Protein AF-A0A2N9HSP1-F1 (afdb_monomer)

Solvent-accessible surface area (backbone atoms only — not comparable to full-atom values): 8082 Å² total; per-residue (Å²): 111,67,68,61,52,50,49,51,50,37,50,52,51,33,53,50,49,39,53,52,43,38,52,52,34,45,50,52,27,52,51,50,32,54,47,54,62,70,58,70,60,95,54,94,78,48,61,67,56,54,50,52,50,49,52,51,51,49,52,51,50,53,54,52,52,50,51,52,51,49,54,53,50,52,52,53,52,50,56,52,50,55,54,50,49,67,56,56,74,66,68,75,71,71,97,75,66,48,71,68,49,51,51,53,45,48,52,50,47,51,51,49,60,68,46,40,63,59,53,50,49,50,50,51,50,29,52,51,48,38,55,50,42,47,53,48,32,47,52,53,22,52,50,51,33,72,78,66,102

Nearest PDB structures (foldseek):
  4tx5-assembly1_B  TM=3.230E-01  e=1.040E+00  Homo sapiens
  5msj-assembly1_E  TM=3.669E-01  e=4.120E+00  Mus musculus
  5lm1-assembly1_A  TM=3.329E-01  e=7.144E+00  Homo sapiens
  6dfk-assembly2_J  TM=2.379E-01  e=5.134E+00  Plasmodium falciparum 3D7
  6dfk-assembly1_G  TM=2.520E-01  e=6.056E+00  Plasmodium falciparum 3D7

Radius of gyration: 24.08 Å; Cα contacts (8 Å, |Δi|>4): 53; chains: 1; bounding box: 59×32×66 Å

pLDDT: mean 78.95, std 14.35, range [45.59, 97.5]

Mean predicted aligned error: 10.04 Å

Foldseek 3Di:
DVLVVLLVVLVVLLVVLLVVLLVLLLVLLVVLLVLCVVPPDDDPPCPVVVVVSVVVNVVSVVVVVVVVVVVLVVVVVVVVCVVVCLLVVQVPDDDDVCPVSVVVSVVVNVVCVVCVVVSVVSSVVSVVSSVVSSVVSNVVSVVSSVVRD

Sequence (149 aa):
MAVFLLKIIFLAISTLSNFITRLFFSTIANLLIVLIHAFKVPGESMQGVLEQVGEAIKGCLEYFLELLIEVIKTIISSVFDALINGVTGSAAVTGSAIGGLVEKTRTSFEGLLNDFPEIMEGFSEMISTVVTDLWNNYKDALGYVTENA

Secondary structure (DSSP, 8-state):
-HHHHHHHHHHHHHHHHHHHHHHHHHHHHHHHHHHHHHT-S--TTSHHHHHHHHHHHHHHHHHHHHHHHHHHHHHHHHHHHHHHHHHHTTTT--TTSHHHHHHHHHHHHHHHHHHHHHHHHHHHHHHHHHHHHHHHHHHHHHHHHHHH-

Structure (mmCIF, N/CA/C/O backbone):
data_AF-A0A2N9HSP1-F1
#
_entry.id   AF-A0A2N9HSP1-F1
#
loop_
_atom_site.group_PDB
_atom_site.id
_atom_site.type_symbol
_atom_site.label_atom_id
_atom_site.label_alt_id
_atom_site.label_comp_id
_atom_site.label_asym_id
_atom_site.label_entity_id
_atom_site.label_seq_id
_atom_site.pdbx_PDB_ins_code
_atom_site.Cartn_x
_atom_site.Cartn_y
_atom_site.Cartn_z
_atom_site.occupancy
_atom_site.B_iso_or_equiv
_atom_site.auth_seq_id
_atom_site.auth_comp_id
_atom_site.auth_asym_id
_atom_site.auth_atom_id
_atom_site.pdbx_PDB_model_num
ATOM 1 N N . MET A 1 1 ? -24.240 -2.934 14.335 1.00 65.12 1 MET A N 1
ATOM 2 C CA . MET A 1 1 ? -24.456 -2.330 12.992 1.00 65.12 1 MET A CA 1
ATOM 3 C C . MET A 1 1 ? -23.302 -1.412 12.596 1.00 65.12 1 MET A C 1
ATOM 5 O O . MET A 1 1 ? -22.808 -1.552 11.488 1.00 65.12 1 MET A O 1
ATOM 9 N N . ALA A 1 2 ? -22.826 -0.537 13.493 1.00 68.75 2 ALA A N 1
ATOM 10 C CA . ALA A 1 2 ? -21.677 0.340 13.235 1.00 68.75 2 ALA A CA 1
ATOM 11 C C . ALA A 1 2 ? -20.372 -0.424 12.925 1.00 68.75 2 ALA A C 1
ATOM 13 O O . ALA A 1 2 ? -19.732 -0.134 11.922 1.00 68.75 2 ALA A O 1
ATOM 14 N N . VAL A 1 3 ? -20.036 -1.461 13.704 1.00 73.75 3 VAL A N 1
ATOM 15 C CA . VAL A 1 3 ? -18.844 -2.306 13.465 1.00 73.75 3 VAL A CA 1
ATOM 16 C C . VAL A 1 3 ? -18.874 -2.976 12.087 1.00 73.75 3 VAL A C 1
ATOM 18 O O . VAL A 1 3 ? -17.877 -3.000 11.373 1.00 73.75 3 VAL A O 1
ATOM 21 N N . PHE A 1 4 ? -20.044 -3.456 11.661 1.00 78.88 4 PHE A N 1
ATOM 22 C CA . PHE A 1 4 ? -20.224 -4.043 10.331 1.00 78.88 4 PHE A CA 1
ATOM 23 C C . PHE A 1 4 ? -19.983 -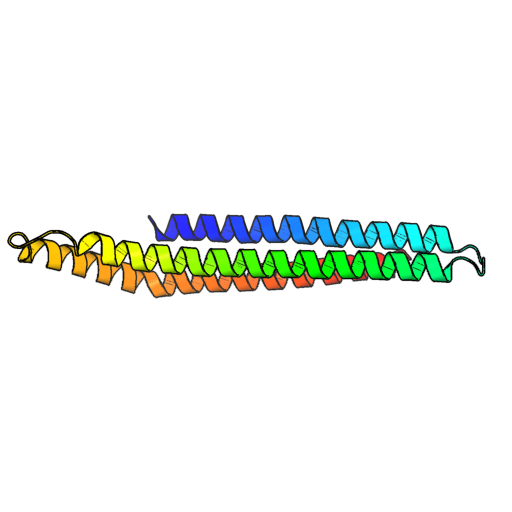3.024 9.205 1.00 78.88 4 PHE A C 1
ATOM 25 O O . PHE A 1 4 ? -19.318 -3.341 8.222 1.00 78.88 4 PHE A O 1
ATOM 32 N N . LEU A 1 5 ? -20.466 -1.786 9.360 1.00 79.81 5 LEU A N 1
ATOM 33 C CA . LEU A 1 5 ? -20.201 -0.707 8.402 1.00 79.81 5 LEU A CA 1
ATOM 34 C C . LEU A 1 5 ? -18.711 -0.340 8.359 1.00 79.81 5 LEU A C 1
ATOM 36 O O . LEU A 1 5 ? -18.168 -0.167 7.272 1.00 79.81 5 LEU A O 1
ATOM 40 N N . LEU A 1 6 ? -18.039 -0.284 9.513 1.00 79.38 6 LEU A N 1
ATOM 41 C CA . LEU A 1 6 ? -16.593 -0.050 9.592 1.00 79.38 6 LEU A CA 1
ATOM 42 C C . LEU A 1 6 ? -15.799 -1.136 8.860 1.00 79.38 6 LEU A C 1
ATOM 44 O O . LEU A 1 6 ? -14.907 -0.812 8.085 1.00 79.38 6 LEU A O 1
ATOM 48 N N . LYS A 1 7 ? -16.177 -2.410 9.012 1.00 84.31 7 LYS A N 1
ATOM 49 C CA . LYS A 1 7 ? -15.561 -3.522 8.270 1.00 84.31 7 LYS A CA 1
ATOM 50 C C . LYS A 1 7 ? -15.714 -3.374 6.753 1.00 84.31 7 LYS A C 1
ATOM 52 O O . LYS A 1 7 ? -14.758 -3.615 6.022 1.00 84.31 7 LYS A O 1
ATOM 57 N N . ILE A 1 8 ? -16.879 -2.932 6.271 1.00 86.69 8 ILE A N 1
ATOM 58 C CA . ILE A 1 8 ? -17.085 -2.645 4.839 1.00 86.69 8 ILE A CA 1
ATOM 59 C C . ILE A 1 8 ? -16.182 -1.498 4.376 1.00 86.69 8 ILE A C 1
ATOM 61 O O . ILE A 1 8 ? -15.593 -1.582 3.300 1.00 86.69 8 ILE A O 1
ATOM 65 N N . ILE A 1 9 ? -16.054 -0.441 5.182 1.00 85.00 9 ILE A N 1
ATOM 66 C CA . ILE A 1 9 ? -15.180 0.698 4.877 1.00 85.00 9 ILE A CA 1
ATOM 67 C C . ILE A 1 9 ? -13.719 0.239 4.796 1.00 85.00 9 ILE A C 1
ATOM 69 O O . ILE A 1 9 ? -13.045 0.545 3.816 1.00 85.00 9 ILE A O 1
ATOM 73 N N . PHE A 1 10 ? -13.250 -0.542 5.770 1.00 87.81 10 PHE A N 1
ATOM 74 C CA . PHE A 1 10 ? -11.900 -1.106 5.779 1.00 87.81 10 PHE A CA 1
ATOM 75 C C . PHE A 1 10 ? -11.635 -1.967 4.542 1.00 87.81 10 PHE A C 1
ATOM 77 O O . PHE A 1 10 ? -10.643 -1.756 3.847 1.00 87.81 10 PHE A O 1
ATOM 84 N N . LEU A 1 11 ? -12.565 -2.857 4.190 1.00 90.25 11 LEU A N 1
ATOM 85 C CA . LEU A 1 11 ? -12.460 -3.676 2.984 1.00 90.25 11 LEU A CA 1
ATOM 86 C C . LEU A 1 11 ? -12.386 -2.824 1.707 1.00 90.25 11 LEU A C 1
ATOM 88 O O . LEU A 1 11 ? -11.571 -3.098 0.822 1.00 90.25 11 LEU A O 1
ATOM 92 N N . ALA A 1 12 ? -13.227 -1.792 1.601 1.00 88.69 12 ALA A N 1
ATOM 93 C CA . ALA A 1 12 ? -13.239 -0.891 0.455 1.00 88.69 12 ALA A CA 1
ATOM 94 C C . ALA A 1 12 ? -11.909 -0.136 0.319 1.00 88.69 12 ALA A C 1
ATOM 96 O O . ALA A 1 12 ? -11.370 -0.045 -0.784 1.00 88.69 12 ALA A O 1
ATOM 97 N N . ILE A 1 13 ? -11.354 0.344 1.436 1.00 86.75 13 ILE A N 1
ATOM 98 C CA . ILE A 1 13 ? -10.050 1.015 1.481 1.00 86.75 13 ILE A CA 1
ATOM 99 C C . ILE A 1 13 ? -8.942 0.067 1.023 1.00 86.75 13 ILE A C 1
ATOM 101 O O . ILE A 1 13 ? -8.185 0.423 0.121 1.00 86.75 13 ILE A O 1
ATOM 105 N N . SER A 1 14 ? -8.854 -1.137 1.598 1.00 90.56 14 SER A N 1
ATOM 106 C CA . SER A 1 14 ? -7.825 -2.116 1.225 1.00 90.56 14 SER A CA 1
ATOM 107 C C . SER A 1 14 ? -7.916 -2.484 -0.256 1.00 90.56 14 SER A C 1
ATOM 109 O O . SER A 1 14 ? -6.911 -2.459 -0.963 1.00 90.56 14 SER A O 1
ATOM 111 N N . THR A 1 15 ? -9.128 -2.729 -0.760 1.00 91.38 15 THR A N 1
ATOM 112 C CA . THR A 1 15 ? -9.358 -3.077 -2.171 1.00 91.38 15 THR A CA 1
ATOM 113 C C . THR A 1 15 ? -8.949 -1.942 -3.109 1.00 91.38 15 THR A C 1
ATOM 115 O O . THR A 1 15 ? -8.268 -2.172 -4.109 1.00 91.38 15 THR A O 1
ATOM 118 N N . LEU A 1 16 ? -9.343 -0.707 -2.790 1.00 89.31 16 LEU A N 1
ATOM 119 C CA . LEU A 1 16 ? -9.008 0.460 -3.598 1.00 89.31 16 LEU A CA 1
ATOM 120 C C . LEU A 1 16 ? -7.501 0.737 -3.576 1.00 89.31 16 LEU A C 1
ATOM 122 O O . LEU A 1 16 ? -6.913 1.006 -4.621 1.00 89.31 16 LEU A O 1
ATOM 126 N N . SER A 1 17 ? -6.866 0.622 -2.408 1.00 89.88 17 SER A N 1
ATOM 127 C CA . SER A 1 17 ? -5.418 0.772 -2.260 1.00 89.88 17 SER A CA 1
ATOM 128 C C . SER A 1 17 ? -4.661 -0.263 -3.095 1.00 89.88 17 SER A C 1
ATOM 130 O O . SER A 1 17 ? -3.759 0.098 -3.854 1.00 89.88 17 SER A O 1
ATOM 132 N N . ASN A 1 18 ? -5.074 -1.531 -3.050 1.00 93.81 18 ASN A N 1
ATOM 133 C CA . ASN A 1 18 ? -4.485 -2.579 -3.878 1.00 93.81 18 ASN A CA 1
ATOM 134 C C . ASN A 1 18 ? -4.643 -2.271 -5.377 1.00 93.81 18 ASN A C 1
ATOM 136 O O . ASN A 1 18 ? -3.676 -2.307 -6.133 1.00 93.81 18 ASN A O 1
ATOM 140 N N . PHE A 1 19 ? -5.842 -1.875 -5.810 1.00 91.12 19 PHE A N 1
ATOM 141 C CA . PHE A 1 19 ? -6.086 -1.518 -7.207 1.00 91.12 19 PHE A CA 1
ATOM 142 C C . PHE A 1 19 ? -5.185 -0.370 -7.686 1.00 91.12 19 PHE A C 1
ATOM 144 O O . PHE A 1 19 ? -4.542 -0.480 -8.731 1.00 91.12 19 PHE A O 1
ATOM 151 N N . ILE A 1 20 ? -5.096 0.710 -6.905 1.00 90.00 20 ILE A N 1
ATOM 152 C CA . ILE A 1 20 ? -4.279 1.880 -7.239 1.00 90.00 20 ILE A CA 1
ATOM 153 C C . ILE A 1 20 ? -2.791 1.509 -7.274 1.00 90.00 20 ILE A C 1
ATOM 155 O O . ILE A 1 20 ? -2.105 1.829 -8.244 1.00 90.00 20 ILE A O 1
ATOM 159 N N . THR A 1 21 ? -2.287 0.820 -6.247 1.00 92.31 21 THR A N 1
ATOM 160 C CA . THR A 1 21 ? -0.867 0.436 -6.159 1.00 92.31 21 THR A CA 1
ATOM 161 C C . THR A 1 21 ? -0.470 -0.503 -7.293 1.00 92.31 21 THR A C 1
ATOM 163 O O . THR A 1 21 ? 0.570 -0.303 -7.921 1.00 92.31 21 THR A O 1
ATOM 166 N N . ARG A 1 22 ? -1.327 -1.469 -7.638 1.00 94.75 22 ARG A N 1
ATOM 167 C CA . ARG A 1 22 ? -1.111 -2.368 -8.773 1.00 94.75 22 ARG A CA 1
ATOM 168 C C . ARG A 1 22 ? -1.053 -1.621 -10.101 1.00 94.75 22 ARG A C 1
ATOM 170 O O . ARG A 1 22 ? -0.142 -1.864 -10.890 1.00 94.75 22 ARG A O 1
ATOM 177 N N . LEU A 1 23 ? -1.997 -0.711 -10.355 1.00 91.88 23 LEU A N 1
ATOM 178 C CA . LEU A 1 23 ? -1.988 0.110 -11.570 1.00 91.88 23 LEU A CA 1
ATOM 179 C C . LEU A 1 23 ? -0.728 0.968 -11.659 1.00 91.88 23 LEU A C 1
ATOM 181 O O . LEU A 1 23 ? -0.100 1.032 -12.716 1.00 91.88 23 LEU A O 1
ATOM 185 N N . PHE A 1 24 ? -0.348 1.599 -10.552 1.00 91.50 24 PHE A N 1
ATOM 186 C CA . PHE A 1 24 ? 0.815 2.468 -10.475 1.00 91.50 24 PHE A CA 1
ATOM 187 C C . PHE A 1 24 ? 2.110 1.713 -10.803 1.00 91.50 24 PHE A C 1
ATOM 189 O O . PHE A 1 24 ? 2.811 2.061 -11.756 1.00 91.50 24 PHE A O 1
ATOM 196 N N . PHE A 1 25 ? 2.391 0.624 -10.081 1.00 93.62 25 PHE A N 1
ATOM 197 C CA . PHE A 1 25 ? 3.602 -0.164 -10.299 1.00 93.62 25 PHE A CA 1
ATOM 198 C C . PHE A 1 25 ? 3.623 -0.845 -11.668 1.00 93.62 25 PHE A C 1
ATOM 200 O O . PHE A 1 25 ? 4.660 -0.844 -12.330 1.00 93.62 25 PHE A O 1
ATOM 207 N N . SER A 1 26 ? 2.485 -1.362 -12.142 1.00 93.50 26 SER A N 1
ATOM 208 C CA . SER A 1 26 ? 2.395 -1.945 -13.484 1.00 93.50 26 SER A CA 1
ATOM 209 C C . SER A 1 26 ? 2.668 -0.906 -14.575 1.00 93.50 26 SER A C 1
ATOM 211 O O . SER A 1 26 ? 3.373 -1.198 -15.540 1.00 93.50 26 SER A O 1
ATOM 213 N N . THR A 1 27 ? 2.176 0.324 -14.417 1.00 91.38 27 THR A N 1
ATOM 214 C CA . THR A 1 27 ? 2.439 1.412 -15.370 1.00 91.38 27 THR A CA 1
ATOM 215 C C . THR A 1 27 ? 3.927 1.744 -15.424 1.00 91.38 27 THR A C 1
ATOM 217 O O . THR A 1 27 ? 4.501 1.782 -16.512 1.00 91.38 27 THR A O 1
ATOM 220 N N . ILE A 1 28 ? 4.574 1.912 -14.265 1.00 90.69 28 ILE A N 1
ATOM 221 C CA . ILE A 1 28 ? 6.021 2.169 -14.189 1.00 90.69 28 ILE A CA 1
ATOM 222 C C . ILE A 1 28 ? 6.810 1.026 -14.830 1.00 90.69 28 ILE A C 1
ATOM 224 O O . ILE A 1 28 ? 7.707 1.275 -15.630 1.00 90.69 28 ILE A O 1
ATOM 228 N N . ALA A 1 29 ? 6.461 -0.223 -14.525 1.00 93.00 29 ALA A N 1
ATOM 229 C CA . ALA A 1 29 ? 7.159 -1.386 -15.055 1.00 93.00 29 ALA A CA 1
ATOM 230 C C . ALA A 1 29 ? 7.076 -1.474 -16.588 1.00 93.00 29 ALA A C 1
ATOM 232 O O . ALA A 1 29 ? 8.083 -1.696 -17.258 1.00 93.00 29 ALA A O 1
ATOM 233 N N . ASN A 1 30 ? 5.895 -1.225 -17.160 1.00 91.00 30 ASN A N 1
ATOM 234 C CA . ASN A 1 30 ? 5.724 -1.179 -18.612 1.00 91.00 30 ASN A CA 1
ATOM 235 C C . ASN A 1 30 ? 6.510 -0.027 -19.253 1.00 91.00 30 ASN A C 1
ATOM 237 O O . ASN A 1 30 ? 7.144 -0.226 -20.288 1.00 91.00 30 ASN A O 1
ATOM 241 N N . LEU A 1 31 ? 6.510 1.161 -18.636 1.00 89.19 31 LEU A N 1
ATOM 242 C CA . LEU A 1 31 ? 7.317 2.290 -19.107 1.00 89.19 31 LEU A CA 1
ATOM 243 C C . LEU A 1 31 ? 8.808 1.942 -19.107 1.00 89.19 31 LEU A C 1
ATOM 245 O O . LEU A 1 31 ? 9.485 2.191 -20.102 1.00 89.19 31 LEU A O 1
ATOM 249 N N . LEU A 1 32 ? 9.305 1.315 -18.037 1.00 88.88 32 LEU A N 1
ATOM 250 C CA . LEU A 1 32 ? 10.695 0.871 -17.940 1.00 88.88 32 LEU A CA 1
ATOM 251 C C . LEU A 1 32 ? 11.064 -0.105 -19.060 1.00 88.88 32 LEU A C 1
ATOM 253 O O . LEU A 1 32 ? 12.086 0.095 -19.705 1.00 88.88 32 LEU A O 1
ATOM 257 N N . ILE A 1 33 ? 10.228 -1.103 -19.350 1.00 90.38 33 ILE A N 1
ATOM 258 C CA . ILE A 1 33 ? 10.481 -2.056 -20.445 1.00 90.38 33 ILE A CA 1
ATOM 259 C C . ILE A 1 33 ? 10.535 -1.349 -21.801 1.00 90.38 33 ILE A C 1
ATOM 261 O O . ILE A 1 33 ? 11.441 -1.601 -22.593 1.00 90.38 33 ILE A O 1
ATOM 265 N N . VAL A 1 34 ? 9.589 -0.445 -22.081 1.00 87.56 34 VAL A N 1
ATOM 266 C CA . VAL A 1 34 ? 9.584 0.324 -23.336 1.00 87.56 34 VAL A CA 1
ATOM 267 C C . VAL A 1 34 ? 10.867 1.137 -23.474 1.00 87.56 34 VAL A C 1
ATOM 269 O O . VAL A 1 34 ? 11.462 1.159 -24.550 1.00 87.56 34 VAL A O 1
ATOM 272 N N . LEU A 1 35 ? 11.321 1.765 -22.389 1.00 84.62 35 LEU A N 1
ATOM 273 C CA . LEU A 1 35 ? 12.558 2.538 -22.377 1.00 84.62 35 LEU A CA 1
ATOM 274 C C . LEU A 1 35 ? 13.777 1.636 -22.586 1.00 84.62 35 LEU A C 1
ATOM 276 O O . LEU A 1 35 ? 14.581 1.915 -23.468 1.00 84.62 35 LEU A O 1
ATOM 280 N N . ILE A 1 36 ? 13.892 0.527 -21.852 1.00 83.88 36 ILE A N 1
ATOM 281 C CA . ILE A 1 36 ? 14.998 -0.431 -22.003 1.00 83.88 36 ILE A CA 1
ATOM 282 C C . ILE A 1 36 ? 15.079 -0.938 -23.449 1.00 83.88 36 ILE A C 1
ATOM 284 O O . ILE A 1 36 ? 16.156 -0.943 -24.046 1.00 83.88 36 ILE A O 1
ATOM 288 N N . HIS A 1 37 ? 13.943 -1.286 -24.058 1.00 83.50 37 HIS A N 1
ATOM 289 C CA . HIS A 1 37 ? 13.895 -1.703 -25.457 1.00 83.50 37 HIS A CA 1
ATOM 290 C C . HIS A 1 37 ? 14.242 -0.578 -26.438 1.00 83.50 37 HIS A C 1
ATOM 292 O O . HIS A 1 37 ? 14.981 -0.818 -27.394 1.00 83.50 37 HIS A O 1
ATOM 298 N N . ALA A 1 38 ? 13.754 0.644 -26.210 1.00 80.75 38 ALA A N 1
ATOM 299 C CA . ALA A 1 38 ? 14.058 1.801 -27.052 1.00 80.75 38 ALA A CA 1
ATOM 300 C C . ALA A 1 38 ? 15.544 2.197 -26.993 1.00 80.75 38 ALA A C 1
ATOM 302 O O . ALA A 1 38 ? 16.109 2.639 -27.994 1.00 80.75 38 ALA A O 1
ATOM 303 N N . PHE A 1 39 ? 16.187 1.999 -25.841 1.00 76.00 39 PHE A N 1
ATOM 304 C CA . PHE A 1 39 ? 17.586 2.350 -25.587 1.00 76.00 39 PHE A CA 1
ATOM 305 C C . PHE A 1 39 ? 18.574 1.199 -25.811 1.00 76.00 39 PHE A C 1
ATOM 307 O O . PHE A 1 39 ? 19.772 1.362 -25.594 1.00 76.00 39 PHE A O 1
ATOM 314 N N . LYS A 1 40 ? 18.117 0.051 -26.325 1.00 69.50 40 LYS A N 1
ATOM 315 C CA . LYS A 1 40 ? 18.981 -1.085 -26.694 1.00 69.50 40 LYS A CA 1
ATOM 316 C C . LYS A 1 40 ? 19.934 -0.777 -27.867 1.00 69.50 40 LYS A C 1
ATOM 318 O O . LYS A 1 40 ? 20.786 -1.599 -28.197 1.00 69.50 40 LYS A O 1
ATOM 323 N N . VAL A 1 41 ? 19.807 0.392 -28.504 1.00 63.72 41 VAL A N 1
ATOM 324 C CA . VAL A 1 41 ? 20.682 0.873 -29.585 1.00 63.72 41 VAL A CA 1
ATOM 325 C C . VAL A 1 41 ? 21.763 1.793 -28.997 1.00 63.72 41 VAL A C 1
ATOM 327 O O . VAL A 1 41 ? 21.417 2.777 -28.348 1.00 63.72 41 VAL A O 1
ATOM 330 N N . PRO A 1 42 ? 23.065 1.520 -29.208 1.00 57.12 42 PRO A N 1
ATOM 331 C CA . PRO A 1 42 ? 24.136 2.237 -28.525 1.00 57.12 42 PRO A CA 1
ATOM 332 C C . PRO A 1 42 ? 24.320 3.640 -29.114 1.00 57.12 42 PRO A C 1
ATOM 334 O O . PRO A 1 42 ? 24.829 3.801 -30.221 1.00 57.12 42 PRO A O 1
ATOM 337 N N . GLY A 1 43 ? 23.923 4.663 -28.360 1.00 64.75 43 GLY A N 1
ATOM 338 C CA . GLY A 1 43 ? 24.272 6.056 -28.624 1.00 64.75 43 GLY A CA 1
ATOM 339 C C . GLY A 1 43 ? 24.702 6.743 -27.333 1.00 64.75 43 GLY A C 1
ATOM 340 O O . GLY A 1 43 ? 23.943 6.778 -26.368 1.00 64.75 43 GLY A O 1
ATOM 341 N N . GLU A 1 44 ? 25.905 7.321 -27.315 1.00 64.62 44 GLU A N 1
ATOM 342 C CA . GLU A 1 44 ? 26.510 8.002 -26.153 1.00 64.62 44 GLU A CA 1
ATOM 343 C C . GLU A 1 44 ? 25.663 9.174 -25.599 1.00 64.62 44 GLU A C 1
ATOM 345 O O . GLU A 1 44 ? 25.910 9.661 -24.500 1.00 64.62 44 GLU A O 1
ATOM 350 N N . SER A 1 45 ? 24.607 9.596 -26.307 1.00 64.00 45 SER A N 1
ATOM 351 C CA . SER A 1 45 ? 23.653 10.628 -25.881 1.00 64.00 45 SER A CA 1
ATOM 352 C C . SER A 1 45 ? 22.509 10.133 -24.977 1.00 64.00 45 SER A C 1
ATOM 354 O O . SER A 1 45 ? 21.659 10.934 -24.593 1.00 64.00 45 SER A O 1
ATOM 356 N N . MET A 1 46 ? 22.426 8.835 -24.659 1.00 69.31 46 MET A N 1
ATOM 357 C CA . MET A 1 46 ? 21.281 8.251 -23.930 1.00 69.31 46 MET A CA 1
ATOM 358 C C . MET A 1 46 ? 21.396 8.294 -22.405 1.00 69.31 46 MET A C 1
ATOM 360 O O . MET A 1 46 ? 20.378 8.203 -21.720 1.00 69.31 46 MET A O 1
ATOM 364 N N . GLN A 1 47 ? 22.597 8.490 -21.858 1.00 73.19 47 GLN A N 1
ATOM 365 C CA . GLN A 1 47 ? 22.809 8.485 -20.409 1.00 73.19 47 GLN A CA 1
ATOM 366 C C . GLN A 1 47 ? 22.026 9.603 -19.701 1.00 73.19 47 GLN A C 1
ATOM 368 O O . GLN A 1 47 ? 21.348 9.333 -18.714 1.00 73.19 47 GLN A O 1
ATOM 373 N N . GLY A 1 48 ? 22.024 10.822 -20.256 1.00 75.38 48 GLY A N 1
ATOM 374 C CA . GLY A 1 48 ? 21.267 11.944 -19.684 1.00 75.38 48 GLY A CA 1
ATOM 375 C C . GLY A 1 48 ? 19.745 11.755 -19.740 1.00 75.38 48 GLY A C 1
ATOM 376 O O . GLY A 1 48 ? 19.036 12.196 -18.841 1.00 75.38 48 GLY A O 1
ATOM 377 N N . VAL A 1 49 ? 19.231 11.051 -20.757 1.00 76.88 49 VAL A N 1
ATOM 378 C CA . VAL A 1 49 ? 17.791 10.753 -20.866 1.00 76.88 49 VAL A CA 1
ATOM 379 C C . VAL A 1 49 ? 17.375 9.704 -19.834 1.00 76.88 49 VAL A C 1
ATOM 381 O O . VAL A 1 49 ? 16.341 9.855 -19.190 1.00 76.88 49 VAL A O 1
ATOM 384 N N . LEU A 1 50 ? 18.188 8.663 -19.638 1.00 78.75 50 LEU A N 1
ATOM 385 C CA . LEU A 1 50 ? 17.942 7.635 -18.622 1.00 78.75 50 LEU A CA 1
ATOM 386 C C . LEU A 1 50 ? 18.003 8.198 -17.198 1.00 78.75 50 LEU A C 1
ATOM 388 O O . LEU A 1 50 ? 17.191 7.814 -16.359 1.00 78.75 50 LEU A O 1
ATOM 392 N N . GLU A 1 51 ? 18.925 9.122 -16.934 1.00 83.31 51 GLU A N 1
ATOM 393 C CA . GLU A 1 51 ? 19.039 9.793 -15.637 1.00 83.31 51 GLU A CA 1
ATOM 394 C C . GLU A 1 51 ? 17.790 10.633 -15.336 1.00 83.31 51 GLU A C 1
ATOM 396 O O . GLU A 1 51 ? 17.166 10.452 -14.291 1.00 83.31 51 GLU A O 1
ATOM 401 N N . GLN A 1 52 ? 17.331 11.442 -16.299 1.00 83.31 52 GLN A N 1
ATOM 402 C CA . GLN A 1 52 ? 16.111 12.243 -16.154 1.00 83.31 52 GLN A CA 1
ATOM 403 C C . GLN A 1 52 ? 14.854 11.379 -15.954 1.00 83.31 52 GLN A C 1
ATOM 405 O O . GLN A 1 52 ? 13.982 11.705 -15.148 1.00 83.31 52 GLN A O 1
ATOM 410 N N . VAL A 1 53 ? 14.752 10.257 -16.669 1.00 82.88 53 VAL A N 1
ATOM 411 C CA . VAL A 1 53 ? 13.681 9.271 -16.466 1.00 82.88 53 VAL A CA 1
ATOM 412 C C . VAL A 1 53 ? 13.747 8.685 -15.057 1.00 82.88 53 VAL A C 1
ATOM 414 O O . VAL A 1 53 ? 12.715 8.566 -14.399 1.00 82.88 53 VAL A O 1
ATOM 417 N N . GLY A 1 54 ? 14.941 8.315 -14.589 1.00 84.25 54 GLY A N 1
ATOM 418 C CA . GLY A 1 54 ? 15.145 7.772 -13.249 1.00 84.25 54 GLY A CA 1
ATOM 419 C C . GLY A 1 54 ? 14.695 8.748 -12.163 1.00 84.25 54 GLY A C 1
ATOM 420 O O . GLY A 1 54 ? 13.968 8.356 -11.249 1.00 84.25 54 GLY A O 1
ATOM 421 N N . GLU A 1 55 ? 15.047 10.027 -12.298 1.00 88.25 55 GLU A N 1
ATOM 422 C CA . GLU A 1 55 ? 14.585 11.091 -11.401 1.00 88.25 55 GLU A CA 1
ATOM 423 C C . GLU A 1 55 ? 13.063 11.266 -11.439 1.00 88.25 55 GLU A C 1
ATOM 425 O O . GLU A 1 55 ? 12.433 11.374 -10.386 1.00 88.25 55 GLU A O 1
ATOM 430 N N . ALA A 1 56 ? 12.448 11.227 -12.625 1.00 85.88 56 ALA A N 1
ATOM 431 C CA . ALA A 1 56 ? 10.997 11.330 -12.765 1.00 85.88 56 ALA A CA 1
ATOM 432 C C . ALA A 1 56 ? 10.264 10.149 -12.105 1.00 85.88 56 ALA A C 1
ATOM 434 O O . ALA A 1 56 ? 9.282 10.350 -11.389 1.00 85.88 56 ALA A O 1
ATOM 435 N N . ILE A 1 57 ? 10.757 8.920 -12.297 1.00 85.31 57 ILE A N 1
ATOM 436 C CA . ILE A 1 57 ? 10.208 7.717 -11.654 1.00 85.31 57 ILE A CA 1
ATOM 437 C C . ILE A 1 57 ? 10.362 7.812 -10.137 1.00 85.31 57 ILE A C 1
ATOM 439 O O . ILE A 1 57 ? 9.410 7.537 -9.408 1.00 85.31 57 ILE A O 1
ATOM 443 N N . LYS A 1 58 ? 11.536 8.234 -9.657 1.00 88.19 58 LYS A N 1
ATOM 444 C CA . LYS A 1 58 ? 11.793 8.428 -8.230 1.00 88.19 58 LYS A CA 1
ATOM 445 C C . LYS A 1 58 ? 10.831 9.451 -7.625 1.00 88.19 58 LYS A C 1
ATOM 447 O O . LYS A 1 58 ? 10.184 9.137 -6.631 1.00 88.19 58 LYS A O 1
ATOM 452 N N . GLY A 1 59 ? 10.677 10.622 -8.243 1.00 88.75 59 GLY A N 1
ATOM 453 C CA . GLY A 1 59 ? 9.739 11.644 -7.771 1.00 88.75 59 GLY A CA 1
ATOM 454 C C . GLY A 1 59 ? 8.288 11.154 -7.777 1.00 88.75 59 GLY A C 1
ATOM 455 O O . GLY A 1 59 ? 7.532 11.430 -6.849 1.00 88.75 59 GLY A O 1
ATOM 456 N N . CYS A 1 60 ? 7.907 10.359 -8.781 1.00 85.44 60 CYS A N 1
ATOM 457 C CA . CYS A 1 60 ? 6.588 9.737 -8.848 1.00 85.44 60 CYS A CA 1
ATOM 458 C C . CYS A 1 60 ? 6.363 8.744 -7.694 1.00 85.44 60 CYS A C 1
ATOM 460 O O . CYS A 1 60 ? 5.305 8.762 -7.067 1.00 85.44 60 CYS A O 1
ATOM 462 N N . LEU A 1 61 ? 7.363 7.910 -7.385 1.00 85.25 61 LEU A N 1
ATOM 463 C CA . LEU A 1 61 ? 7.329 6.966 -6.264 1.00 85.25 61 LEU A CA 1
ATOM 464 C C . LEU A 1 61 ? 7.247 7.678 -4.913 1.00 85.25 61 LEU A C 1
ATOM 466 O O . LEU A 1 61 ? 6.434 7.293 -4.078 1.00 85.25 61 LEU A O 1
ATOM 470 N N . GLU A 1 62 ? 8.064 8.709 -4.702 1.00 89.56 62 GLU A N 1
ATOM 471 C CA . GLU A 1 62 ? 8.058 9.503 -3.469 1.00 89.56 62 GLU A CA 1
ATOM 472 C C . GLU A 1 62 ? 6.688 10.150 -3.243 1.00 89.56 62 GLU A C 1
ATOM 474 O O . GLU A 1 62 ? 6.086 9.944 -2.189 1.00 89.56 62 GLU A O 1
ATOM 479 N N . TYR A 1 63 ? 6.147 10.824 -4.263 1.00 87.75 63 TYR A N 1
ATOM 480 C CA . TYR A 1 63 ? 4.813 11.423 -4.211 1.00 87.75 63 TYR A CA 1
ATOM 481 C C . TYR A 1 63 ? 3.722 10.387 -3.909 1.00 87.75 63 TYR A C 1
ATOM 483 O O . TYR A 1 63 ? 2.843 10.606 -3.076 1.00 87.75 63 TYR A O 1
ATOM 491 N N . PHE A 1 64 ? 3.778 9.233 -4.575 1.00 83.81 64 PHE A N 1
ATOM 492 C CA . PHE A 1 64 ? 2.785 8.182 -4.399 1.00 83.81 64 PHE A CA 1
ATOM 493 C C . PHE A 1 64 ? 2.812 7.574 -2.989 1.00 83.81 64 PHE A C 1
ATOM 495 O O . PHE A 1 64 ? 1.760 7.356 -2.383 1.00 83.81 64 PHE A O 1
ATOM 502 N N . LEU A 1 65 ? 4.005 7.327 -2.441 1.00 84.25 65 LEU A N 1
ATOM 503 C CA . LEU A 1 65 ? 4.165 6.826 -1.075 1.00 84.25 65 LEU A CA 1
ATOM 504 C C . LEU A 1 65 ? 3.724 7.858 -0.034 1.00 84.25 65 LEU A C 1
ATOM 506 O O . LEU A 1 65 ? 3.086 7.488 0.952 1.00 84.25 65 LEU A O 1
ATOM 510 N N . GLU A 1 66 ? 4.019 9.139 -0.254 1.00 89.94 66 GLU A N 1
ATOM 511 C CA . GLU A 1 66 ? 3.557 10.218 0.618 1.00 89.94 66 GLU A CA 1
ATOM 512 C C . GLU A 1 66 ? 2.025 10.283 0.658 1.00 89.94 66 GLU A C 1
ATOM 514 O O . GLU A 1 66 ? 1.442 10.302 1.744 1.00 89.94 66 GLU A O 1
ATOM 519 N N . LEU A 1 67 ? 1.372 10.183 -0.505 1.00 85.38 67 LEU A N 1
ATOM 520 C CA . LEU A 1 67 ? -0.086 10.142 -0.612 1.00 85.38 67 LEU A CA 1
ATOM 521 C C . LEU A 1 67 ? -0.681 8.937 0.131 1.00 85.38 67 LEU A C 1
ATOM 523 O O . LEU A 1 67 ? -1.674 9.079 0.843 1.00 85.38 67 LEU A O 1
ATOM 527 N N . LEU A 1 68 ? -0.071 7.751 0.028 1.00 79.81 68 LEU A N 1
ATOM 528 C CA . LEU A 1 68 ? -0.514 6.573 0.785 1.00 79.81 68 LEU A CA 1
ATOM 529 C C . LEU A 1 68 ? -0.408 6.783 2.300 1.00 79.81 68 LEU A C 1
ATOM 531 O O . LEU A 1 68 ? -1.330 6.430 3.038 1.00 79.81 68 LEU A O 1
ATOM 535 N N . ILE A 1 69 ? 0.696 7.367 2.768 1.00 84.12 69 ILE A N 1
ATOM 536 C CA . ILE A 1 69 ? 0.893 7.680 4.187 1.00 84.12 69 ILE A CA 1
ATOM 537 C C . ILE A 1 69 ? -0.148 8.698 4.660 1.00 84.12 69 ILE A C 1
ATOM 539 O O . ILE A 1 69 ? -0.693 8.549 5.755 1.00 84.12 69 ILE A O 1
ATOM 543 N N . GLU A 1 70 ? -0.431 9.724 3.859 1.00 87.31 70 GLU A N 1
ATOM 544 C CA . GLU A 1 70 ? -1.442 10.731 4.173 1.00 87.31 70 GLU A CA 1
ATOM 545 C C . GLU A 1 70 ? -2.835 10.105 4.283 1.00 87.31 70 GLU A C 1
ATOM 547 O O . GLU A 1 70 ? -3.502 10.292 5.297 1.00 87.31 70 GLU A O 1
ATOM 552 N N . VAL A 1 71 ? -3.227 9.264 3.321 1.00 79.69 71 VAL A N 1
ATOM 553 C CA . VAL A 1 71 ? -4.503 8.533 3.360 1.00 79.69 71 VAL A CA 1
ATOM 554 C C . VAL A 1 71 ? -4.611 7.682 4.627 1.00 79.69 71 VAL A C 1
ATOM 556 O O . VAL A 1 71 ? -5.629 7.745 5.318 1.00 79.69 71 VAL A O 1
ATOM 559 N N . ILE A 1 72 ? -3.561 6.936 4.988 1.00 77.56 72 ILE A N 1
ATOM 560 C CA . ILE A 1 72 ? -3.536 6.140 6.225 1.00 77.56 72 ILE A CA 1
ATOM 561 C C . ILE A 1 72 ? -3.717 7.034 7.457 1.00 77.56 72 ILE A C 1
ATOM 563 O O . ILE A 1 72 ? -4.534 6.719 8.323 1.00 77.56 72 ILE A O 1
ATOM 56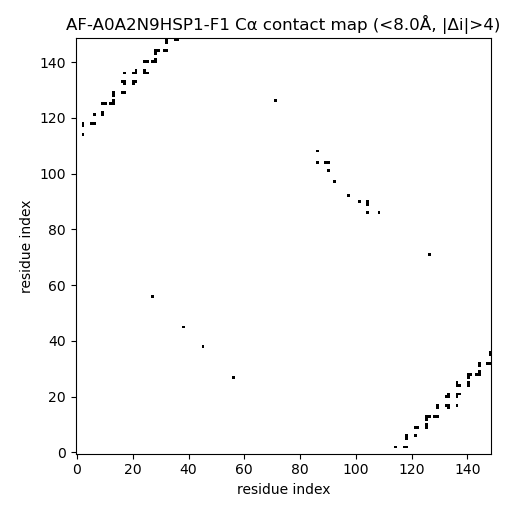7 N N . LYS A 1 73 ? -3.001 8.163 7.537 1.00 82.88 73 LYS A N 1
ATOM 568 C CA . LYS A 1 73 ? -3.132 9.121 8.647 1.00 82.88 73 LYS A CA 1
ATOM 569 C C . LYS A 1 73 ? -4.549 9.677 8.743 1.00 82.88 73 LYS A C 1
ATOM 571 O O . LYS A 1 73 ? -5.100 9.721 9.838 1.00 82.88 73 LYS A O 1
ATOM 576 N N . THR A 1 74 ? -5.153 10.060 7.622 1.00 84.69 74 THR A N 1
ATOM 577 C CA . THR A 1 74 ? -6.526 10.573 7.586 1.00 84.69 74 THR A CA 1
ATOM 578 C C . THR A 1 74 ? -7.524 9.527 8.064 1.00 84.69 74 THR A C 1
ATOM 580 O O . THR A 1 74 ? -8.422 9.859 8.836 1.00 84.69 74 THR A O 1
ATOM 583 N N . ILE A 1 75 ? -7.355 8.261 7.669 1.00 73.94 75 ILE A N 1
ATOM 584 C CA . ILE A 1 75 ? -8.215 7.169 8.141 1.00 73.94 75 ILE A CA 1
ATOM 585 C C . ILE A 1 75 ? -8.051 6.974 9.651 1.00 73.94 75 ILE A C 1
ATOM 587 O O . ILE A 1 75 ? -9.058 6.904 10.352 1.00 73.94 75 ILE A O 1
ATOM 591 N N . ILE A 1 76 ? -6.813 6.937 10.160 1.00 75.75 76 ILE A N 1
ATOM 592 C CA . ILE A 1 76 ? -6.531 6.835 11.601 1.00 75.75 76 ILE A CA 1
ATOM 593 C C . ILE A 1 76 ? -7.254 7.953 12.351 1.00 75.75 76 ILE A C 1
ATOM 595 O O . ILE A 1 76 ? -8.062 7.676 13.237 1.00 75.75 76 ILE A O 1
ATOM 599 N N . SER A 1 77 ? -7.008 9.206 11.966 1.00 80.12 77 SER A N 1
ATOM 600 C CA . SER A 1 77 ? -7.623 10.365 12.612 1.00 80.12 77 SER A CA 1
ATOM 601 C C . SER A 1 77 ? -9.146 10.298 12.547 1.00 80.12 77 SER A C 1
ATOM 603 O O . SER A 1 77 ? -9.800 10.490 13.562 1.00 80.12 77 SER A O 1
ATOM 605 N N . SER A 1 78 ? -9.722 9.933 11.398 1.00 76.50 78 SER A N 1
ATOM 606 C CA . SER A 1 78 ? -11.174 9.833 11.236 1.00 76.50 78 SER A CA 1
ATOM 607 C C . SER A 1 78 ? -11.799 8.757 12.129 1.00 76.50 78 SER A C 1
ATOM 609 O O . SER A 1 78 ? -12.864 8.993 12.703 1.00 76.50 78 SER A O 1
ATOM 611 N N . VAL A 1 79 ? -11.141 7.604 12.295 1.00 70.81 79 VAL A N 1
ATOM 612 C CA . VAL A 1 79 ? -11.593 6.549 13.215 1.00 70.81 79 VAL A CA 1
ATOM 613 C C . VAL A 1 79 ? -11.567 7.049 14.662 1.00 70.81 79 VAL A C 1
ATOM 615 O O . VAL A 1 79 ? -12.550 6.872 15.383 1.00 70.81 79 VAL A O 1
ATOM 618 N N . PHE A 1 80 ? -10.487 7.713 15.084 1.00 71.00 80 PHE A N 1
ATOM 619 C CA . PHE A 1 80 ? -10.375 8.265 16.438 1.00 71.00 80 PHE A CA 1
ATOM 620 C C . PHE A 1 80 ? -11.356 9.415 16.691 1.00 71.00 80 PHE A C 1
ATOM 622 O O .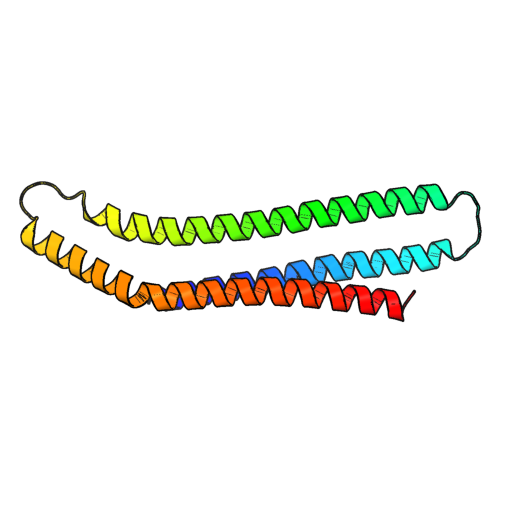 PHE A 1 80 ? -11.994 9.445 17.743 1.00 71.00 80 PHE A O 1
ATOM 629 N N . ASP A 1 81 ? -11.545 10.313 15.727 1.00 75.62 81 ASP A N 1
ATOM 630 C CA . ASP A 1 81 ? -12.500 11.418 15.816 1.00 75.62 81 ASP A CA 1
ATOM 631 C C . ASP A 1 81 ? -13.940 10.909 15.899 1.00 75.62 81 ASP A C 1
ATOM 633 O O . ASP A 1 81 ? -14.736 11.428 16.683 1.00 75.62 81 ASP A O 1
ATOM 637 N N . ALA A 1 82 ? -14.295 9.873 15.131 1.00 68.38 82 ALA A N 1
ATOM 638 C CA . ALA A 1 82 ? -15.607 9.237 15.222 1.00 68.38 82 ALA A CA 1
ATOM 639 C C . ALA A 1 82 ? -15.845 8.634 16.618 1.00 68.38 82 ALA A C 1
ATOM 641 O O . ALA A 1 82 ? -16.938 8.768 17.174 1.00 68.38 82 ALA A O 1
ATOM 642 N N . LEU A 1 83 ? -14.807 8.037 17.210 1.00 66.00 83 LEU A N 1
ATOM 643 C CA . LEU A 1 83 ? -14.825 7.520 18.577 1.00 66.00 83 LEU A CA 1
ATOM 644 C C . LEU A 1 83 ? -15.017 8.642 19.605 1.00 66.00 83 LEU A C 1
ATOM 646 O O . LEU A 1 83 ? -15.922 8.565 20.432 1.00 66.00 83 LEU A O 1
ATOM 650 N N . ILE A 1 84 ? -14.215 9.707 19.531 1.00 65.88 84 ILE A N 1
ATOM 651 C CA . ILE A 1 84 ? -14.260 10.835 20.474 1.00 65.88 84 ILE A CA 1
ATOM 652 C C . ILE A 1 84 ? -15.596 11.581 20.377 1.00 65.88 84 ILE A C 1
ATOM 654 O O . ILE A 1 84 ? -16.221 11.850 21.403 1.00 65.88 84 ILE A O 1
ATOM 658 N N . ASN A 1 85 ? -16.070 11.884 19.166 1.00 64.06 85 ASN A N 1
ATOM 659 C CA . ASN A 1 85 ? -17.322 12.617 18.954 1.00 64.06 85 ASN A CA 1
ATOM 660 C C . ASN A 1 85 ? -18.557 11.805 19.365 1.00 64.06 85 ASN A C 1
ATOM 662 O O . ASN A 1 85 ? -19.522 12.375 19.879 1.00 64.06 85 ASN A O 1
ATOM 666 N N . GLY A 1 86 ? -18.517 10.477 19.208 1.00 59.12 86 GLY A N 1
ATOM 667 C CA . GLY A 1 86 ? -19.538 9.585 19.760 1.00 59.12 86 GLY A CA 1
ATOM 668 C C . GLY A 1 86 ? -19.651 9.687 21.287 1.00 59.12 86 GLY A C 1
ATOM 669 O O . GLY A 1 86 ? -20.744 9.555 21.836 1.00 59.12 86 GLY A O 1
ATOM 670 N N . VAL A 1 87 ? -18.543 9.990 21.972 1.00 52.47 87 VAL A N 1
ATOM 671 C CA . VAL A 1 87 ? -18.488 10.167 23.431 1.00 52.47 87 VAL A CA 1
ATOM 672 C C . VAL A 1 87 ? -18.941 11.570 23.845 1.00 52.47 87 VAL A C 1
ATOM 674 O O . VAL A 1 87 ? -19.828 11.712 24.692 1.00 52.47 87 VAL A O 1
ATOM 677 N N . THR A 1 88 ? -18.379 12.620 23.245 1.00 54.78 88 THR A N 1
ATOM 678 C CA . THR A 1 88 ? -18.602 14.014 23.672 1.00 54.78 88 THR A CA 1
ATOM 679 C C . THR A 1 88 ? -19.966 14.574 23.268 1.00 54.78 88 THR A C 1
ATOM 681 O O . THR A 1 88 ? -20.531 15.372 24.019 1.00 54.78 88 THR A O 1
ATOM 684 N N . GLY A 1 89 ? -20.559 14.113 22.159 1.00 52.28 89 GLY A N 1
ATOM 685 C CA . GLY A 1 89 ? -21.889 14.546 21.704 1.00 52.28 89 GLY A CA 1
ATOM 686 C C . GLY A 1 89 ? -23.032 14.238 22.684 1.00 52.28 89 GLY A C 1
ATOM 687 O O . GLY A 1 89 ? -24.095 14.850 22.618 1.00 52.28 89 GLY A O 1
ATOM 688 N N . SER A 1 90 ? -22.807 13.330 23.636 1.00 47.12 90 SER A N 1
ATOM 689 C CA . SER A 1 90 ? -23.782 12.940 24.660 1.00 47.12 90 SER A CA 1
ATOM 690 C C . SER A 1 90 ? -23.711 13.767 25.957 1.00 47.12 90 SER A C 1
ATOM 692 O O . SER A 1 90 ? -24.661 13.768 26.739 1.00 47.12 90 SER A O 1
ATOM 694 N N . ALA A 1 91 ? -22.613 14.498 26.188 1.00 45.59 91 ALA A N 1
ATOM 695 C CA . ALA A 1 91 ? -22.339 15.191 27.452 1.00 45.59 91 ALA A CA 1
ATOM 696 C C . ALA A 1 91 ? -22.907 16.625 27.528 1.00 45.59 91 ALA A C 1
ATOM 698 O O . ALA A 1 91 ? -22.9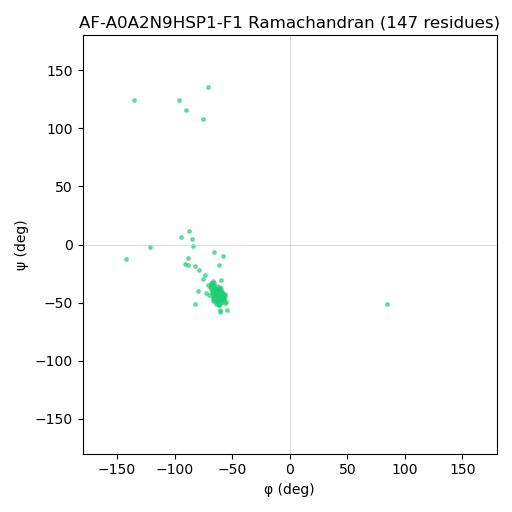34 17.219 28.603 1.00 45.59 91 ALA A O 1
ATOM 699 N N . ALA A 1 92 ? -23.378 17.194 26.412 1.00 47.03 92 ALA A N 1
ATOM 700 C CA . ALA A 1 92 ? -23.787 18.602 26.332 1.00 47.03 92 ALA A CA 1
ATOM 701 C C . ALA A 1 92 ? -25.238 18.899 26.783 1.00 47.03 92 ALA A C 1
ATOM 703 O O . ALA A 1 92 ? -25.684 20.043 26.680 1.00 47.03 92 ALA A O 1
ATOM 704 N N . VAL A 1 93 ? -25.994 17.918 27.293 1.00 49.12 93 VAL A N 1
ATOM 705 C CA . VAL A 1 93 ? -27.374 18.152 27.760 1.00 49.12 93 VAL A CA 1
ATOM 706 C C . VAL A 1 93 ? -27.381 18.534 29.242 1.00 49.12 93 VAL A C 1
ATOM 708 O O . VAL A 1 93 ? -26.996 17.783 30.133 1.00 49.12 93 VAL A O 1
ATOM 711 N N . THR A 1 94 ? -27.822 19.761 29.475 1.00 45.69 94 THR A N 1
ATOM 712 C CA . THR A 1 94 ? -27.709 20.571 30.685 1.00 45.69 94 THR A CA 1
ATOM 713 C C . THR A 1 94 ? -28.589 20.078 31.851 1.00 45.69 94 THR A C 1
ATOM 715 O O . THR A 1 94 ? -29.783 19.824 31.706 1.00 45.69 94 THR A O 1
ATOM 718 N N . GLY A 1 95 ? -28.015 20.047 33.056 1.00 45.91 95 GLY A N 1
ATOM 719 C CA . GLY A 1 95 ? -28.657 20.497 34.302 1.00 45.91 95 GLY A CA 1
ATOM 720 C C . GLY A 1 95 ? -29.582 19.565 35.099 1.00 45.91 95 GLY A C 1
ATOM 721 O O . GLY A 1 95 ? -29.388 19.464 36.305 1.00 45.91 95 GLY A O 1
ATOM 722 N N . SER A 1 96 ? -30.594 18.909 34.514 1.00 49.56 96 SER A N 1
ATOM 723 C CA . SER A 1 96 ? -31.618 18.217 35.342 1.00 49.56 96 SER A CA 1
ATOM 724 C C . SER A 1 96 ? -32.150 16.876 34.822 1.00 49.56 96 SER A C 1
ATOM 726 O O . SER A 1 96 ? -32.713 16.112 35.600 1.00 49.56 96 SER A O 1
ATOM 728 N N . ALA A 1 97 ? -31.882 16.510 33.564 1.00 52.03 97 ALA A N 1
ATOM 729 C CA . ALA A 1 97 ? -32.180 15.179 33.002 1.00 52.03 97 ALA A CA 1
ATOM 730 C C . ALA A 1 97 ? -31.041 14.147 33.220 1.00 52.03 97 ALA A C 1
ATOM 732 O O . ALA A 1 97 ? -31.022 13.072 32.619 1.00 52.03 97 ALA A O 1
ATOM 733 N N . ILE A 1 98 ? -30.069 14.502 34.067 1.00 52.09 98 ILE A N 1
ATOM 734 C CA . ILE A 1 98 ? -28.701 13.968 34.086 1.00 52.09 98 ILE A CA 1
ATOM 735 C C . ILE A 1 98 ? -28.634 12.488 34.490 1.00 52.09 98 ILE A C 1
ATOM 737 O O . ILE A 1 98 ? -27.830 11.767 33.921 1.00 52.09 98 ILE A O 1
ATOM 741 N N . GLY A 1 99 ? -29.481 11.992 35.398 1.00 51.09 99 GLY A N 1
ATOM 742 C CA . GLY A 1 99 ? -29.380 10.603 35.882 1.00 51.09 99 GLY A CA 1
ATOM 743 C C . GLY A 1 99 ? -29.544 9.555 34.774 1.00 51.09 99 GLY A C 1
ATOM 744 O O . GLY A 1 99 ? -28.629 8.783 34.509 1.00 51.09 99 GLY A O 1
ATOM 745 N N . GLY A 1 100 ? -30.679 9.581 34.067 1.00 54.16 100 GLY A N 1
ATOM 746 C CA . GLY A 1 100 ? -30.977 8.602 33.014 1.00 54.16 100 GLY A CA 1
ATOM 747 C C . GLY A 1 100 ? -30.180 8.808 31.722 1.00 54.16 100 GLY A C 1
ATOM 748 O O . GLY A 1 100 ? -29.945 7.849 30.989 1.00 54.16 100 GLY A O 1
ATOM 749 N N . LEU A 1 101 ? -29.739 10.039 31.434 1.00 51.78 101 LEU A N 1
ATOM 750 C CA . LEU A 1 101 ? -28.908 10.315 30.262 1.00 51.78 101 LEU A CA 1
ATOM 751 C C . LEU A 1 101 ? -27.444 9.935 30.500 1.00 51.78 101 LEU A C 1
ATOM 753 O O . LEU A 1 101 ? -26.852 9.329 29.618 1.00 51.78 101 LEU A O 1
ATOM 757 N N . VAL A 1 102 ? -26.888 10.192 31.690 1.00 54.50 102 VAL A N 1
ATOM 758 C CA . VAL A 1 102 ? -25.550 9.706 32.076 1.00 54.50 102 VAL A CA 1
ATOM 759 C C . VAL A 1 102 ? -25.501 8.187 32.040 1.00 54.50 102 VAL A C 1
ATOM 761 O O . VAL A 1 102 ? -24.523 7.625 31.561 1.00 54.50 102 VAL A O 1
ATOM 764 N N . GLU A 1 103 ? -26.556 7.515 32.494 1.00 59.88 103 GLU A N 1
ATOM 765 C CA . GLU A 1 103 ? -26.624 6.057 32.467 1.00 59.88 103 GLU A CA 1
ATOM 766 C C . GLU A 1 103 ? -26.676 5.535 31.026 1.00 59.88 103 GLU A C 1
ATOM 768 O O . GLU A 1 103 ? -25.882 4.678 30.660 1.00 59.88 103 GLU A O 1
ATOM 773 N N . LYS A 1 104 ? -27.488 6.147 30.153 1.00 55.12 104 LYS A N 1
ATOM 774 C CA . LYS A 1 104 ? -27.565 5.803 28.722 1.00 55.12 104 LYS A CA 1
ATOM 775 C C . LYS A 1 104 ? -26.276 6.119 27.951 1.00 55.12 104 LYS A C 1
ATOM 777 O O . LYS A 1 104 ? -25.884 5.354 27.067 1.00 55.12 104 LYS A O 1
ATOM 782 N N . THR A 1 105 ? -25.600 7.211 28.300 1.00 56.00 105 THR A N 1
ATOM 783 C CA . THR A 1 105 ? -24.257 7.557 27.820 1.00 56.00 105 THR A CA 1
ATOM 784 C C . THR A 1 105 ? -23.238 6.528 28.285 1.00 56.00 105 THR A C 1
ATOM 786 O O . THR A 1 105 ? -22.454 6.048 27.475 1.00 56.00 105 THR A O 1
ATOM 789 N N . ARG A 1 106 ? -23.275 6.128 29.559 1.00 57.88 106 ARG A N 1
ATOM 790 C CA . ARG A 1 106 ? -22.381 5.115 30.122 1.00 57.88 106 ARG A CA 1
ATOM 791 C C . ARG A 1 106 ? -22.596 3.747 29.481 1.00 57.88 106 ARG A C 1
ATOM 793 O O . ARG 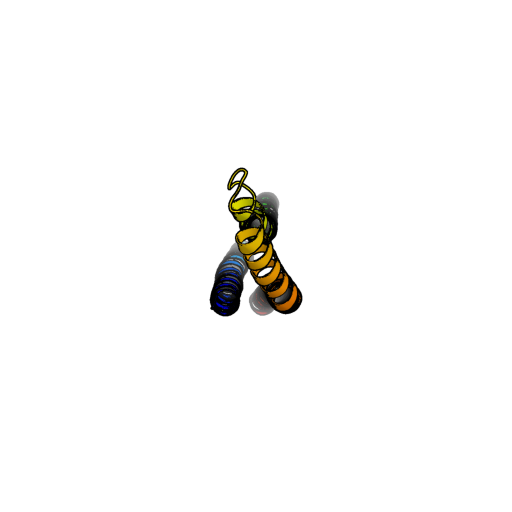A 1 106 ? -21.616 3.102 29.146 1.00 57.88 106 ARG A O 1
ATOM 800 N N . THR A 1 107 ? -23.837 3.330 29.237 1.00 64.62 107 THR A N 1
ATOM 801 C CA . THR A 1 107 ? -24.133 2.071 28.534 1.00 64.62 107 THR A CA 1
ATOM 802 C C . THR A 1 107 ? -23.703 2.127 27.067 1.00 64.62 107 THR A C 1
ATOM 804 O O . THR A 1 107 ? -23.188 1.147 26.539 1.00 64.62 107 THR A O 1
ATOM 807 N N . SER A 1 108 ? -23.864 3.278 26.402 1.00 59.97 108 SER A N 1
ATOM 808 C CA . SER A 1 108 ? -23.374 3.473 25.027 1.00 59.97 108 SER A CA 1
ATOM 809 C C . SER A 1 108 ? -21.843 3.486 24.973 1.00 59.97 108 SER A C 1
ATOM 811 O O . SER A 1 108 ? -21.258 2.970 24.027 1.00 59.97 108 SER A O 1
ATOM 813 N N . PHE A 1 109 ? -21.196 4.024 26.009 1.00 64.38 109 PHE A N 1
ATOM 814 C CA . PHE A 1 109 ? -19.747 4.020 26.190 1.00 64.38 109 PHE A CA 1
ATOM 815 C C . PHE A 1 109 ? -19.205 2.621 26.501 1.00 64.38 109 PHE A C 1
ATOM 817 O O . PHE A 1 109 ? -18.218 2.216 25.904 1.00 64.38 109 PHE A O 1
ATOM 824 N N . GLU A 1 110 ? -19.867 1.852 27.368 1.00 64.81 110 GLU A N 1
ATOM 825 C CA . GLU A 1 110 ? -19.543 0.439 27.602 1.00 64.81 110 GLU A CA 1
ATOM 826 C C . GLU A 1 110 ? -19.719 -0.382 26.322 1.00 64.81 110 GLU A C 1
ATOM 828 O O . GLU A 1 110 ? -18.845 -1.174 25.994 1.00 64.81 110 GLU A O 1
ATOM 833 N N . GLY A 1 111 ? -20.785 -0.151 25.548 1.00 66.19 111 GLY A N 1
ATOM 834 C CA . GLY A 1 111 ? -20.961 -0.771 24.231 1.00 66.19 111 GLY A CA 1
ATOM 835 C C . GLY A 1 111 ? -19.824 -0.433 23.261 1.00 66.19 111 GLY A C 1
ATOM 836 O O . GLY A 1 111 ? -19.250 -1.329 22.654 1.00 66.19 111 GLY A O 1
ATOM 837 N N . LEU A 1 112 ? -19.436 0.843 23.174 1.00 65.19 112 LEU A N 1
ATOM 838 C CA . LEU A 1 112 ? -18.327 1.293 22.329 1.00 65.19 112 LEU A CA 1
ATOM 839 C C . LEU A 1 112 ? -16.975 0.714 22.778 1.00 65.19 112 LEU A C 1
ATOM 841 O O . LEU A 1 112 ? -16.176 0.321 21.937 1.00 65.19 112 LEU A O 1
ATOM 845 N N . LEU A 1 113 ? -16.714 0.651 24.088 1.00 67.00 113 LEU A N 1
ATOM 846 C CA . LEU A 1 113 ? -15.501 0.049 24.652 1.00 67.00 113 LEU A CA 1
ATOM 847 C C . LEU A 1 113 ? -15.450 -1.466 24.444 1.00 67.00 113 LEU A C 1
ATOM 849 O O . LEU A 1 113 ? -14.364 -2.006 24.257 1.00 67.00 113 LEU A O 1
ATOM 853 N N . ASN A 1 114 ? -16.598 -2.143 24.461 1.00 74.88 114 ASN A N 1
ATOM 854 C CA . ASN A 1 114 ? -16.683 -3.572 24.166 1.00 74.88 114 ASN A CA 1
ATOM 855 C C . ASN A 1 114 ? -16.435 -3.863 22.678 1.00 74.88 114 ASN A C 1
ATOM 857 O O . ASN A 1 114 ? -15.798 -4.862 22.358 1.00 74.88 114 ASN A O 1
ATOM 861 N N . ASP A 1 115 ? -16.875 -2.970 21.788 1.00 76.50 115 ASP A N 1
ATOM 862 C CA . ASP A 1 115 ? -16.655 -3.077 20.340 1.00 76.50 115 ASP A CA 1
ATOM 863 C C . ASP A 1 115 ? -15.260 -2.561 19.916 1.00 76.50 115 ASP A C 1
ATOM 865 O O . ASP A 1 115 ? -14.773 -2.877 18.829 1.00 76.50 115 ASP A O 1
ATOM 869 N N . PHE A 1 116 ? -14.588 -1.769 20.761 1.00 79.25 116 PHE A N 1
ATOM 870 C CA . PHE A 1 116 ? -13.300 -1.137 20.457 1.00 79.25 116 PHE A CA 1
ATOM 871 C C . PHE A 1 116 ? -12.189 -2.135 20.080 1.00 79.25 116 PHE A C 1
ATOM 873 O O . PHE A 1 116 ? -11.525 -1.895 19.068 1.00 79.25 116 PHE A O 1
ATOM 880 N N . PRO A 1 117 ? -11.982 -3.257 20.803 1.00 83.88 117 PRO A N 1
ATOM 881 C CA . PRO A 1 117 ? -11.021 -4.279 20.395 1.00 83.88 117 PRO A CA 1
ATOM 882 C C . PRO A 1 117 ? -11.281 -4.812 18.982 1.00 83.88 117 PRO A C 1
ATOM 884 O O . PRO A 1 117 ? -10.342 -4.925 18.201 1.00 83.88 117 PRO A O 1
ATOM 887 N N . GLU A 1 118 ? -12.545 -5.062 18.624 1.00 85.75 118 GLU A N 1
ATOM 888 C CA . GLU A 1 118 ? -12.925 -5.567 17.297 1.00 85.75 118 GLU A CA 1
ATOM 889 C C . GLU A 1 118 ? -12.682 -4.517 16.199 1.00 85.75 118 GLU A C 1
ATOM 891 O O . GLU A 1 118 ? -12.214 -4.840 15.106 1.00 85.75 118 GLU A O 1
ATOM 896 N N . ILE A 1 119 ? -12.952 -3.238 16.486 1.00 82.75 119 ILE A N 1
ATOM 897 C CA . ILE A 1 119 ? -12.654 -2.131 15.564 1.00 82.75 119 ILE A CA 1
ATOM 898 C C . ILE A 1 119 ? -11.140 -2.011 15.343 1.00 82.75 119 ILE A C 1
ATOM 900 O O . ILE A 1 119 ? -10.702 -1.805 14.210 1.00 82.75 119 ILE A O 1
ATOM 904 N N . MET A 1 120 ? -10.338 -2.154 16.402 1.00 83.38 120 MET A N 1
ATOM 905 C CA . MET A 1 120 ? -8.876 -2.097 16.314 1.00 83.38 120 MET A CA 1
ATOM 906 C C . MET A 1 120 ? -8.274 -3.290 15.587 1.00 83.38 120 MET A C 1
ATOM 908 O O . MET A 1 120 ? -7.334 -3.107 14.816 1.00 83.38 120 MET A O 1
ATOM 912 N N . GLU A 1 121 ? -8.840 -4.479 15.764 1.00 89.06 121 GLU A N 1
ATOM 913 C CA . GLU A 1 121 ? -8.465 -5.660 14.994 1.00 89.06 121 GLU A CA 1
ATOM 914 C C . GLU A 1 121 ? -8.726 -5.443 13.499 1.00 89.06 121 GLU A C 1
ATOM 916 O O . GLU A 1 121 ? -7.798 -5.551 12.699 1.00 89.06 121 GLU A O 1
ATOM 921 N N . GLY A 1 122 ? -9.941 -5.021 13.125 1.00 88.81 122 GLY A N 1
ATOM 922 C CA . GLY A 1 122 ? -10.281 -4.750 11.725 1.00 88.81 122 GLY A CA 1
ATOM 923 C C . GLY A 1 122 ? -9.437 -3.629 11.108 1.00 88.81 122 GLY A C 1
ATOM 924 O O . GLY A 1 122 ? -9.036 -3.710 9.948 1.00 88.81 122 GLY A O 1
ATOM 925 N N . PHE A 1 123 ? -9.114 -2.595 11.887 1.00 86.25 123 PHE A N 1
ATOM 926 C CA . PHE A 1 123 ? -8.222 -1.527 11.443 1.00 86.25 123 PHE A CA 1
ATOM 927 C C . PHE A 1 123 ? -6.790 -2.041 11.232 1.00 86.25 123 PHE A C 1
ATOM 929 O O . PHE A 1 123 ? -6.165 -1.746 10.212 1.00 86.25 123 PHE A O 1
ATOM 936 N N . SER A 1 124 ? -6.265 -2.839 12.165 1.00 89.19 124 SER A N 1
ATOM 937 C CA . SER A 1 124 ? -4.929 -3.423 12.035 1.00 89.19 124 SER A CA 1
ATOM 938 C C . SER A 1 124 ? -4.839 -4.385 10.850 1.00 89.19 124 SER A C 1
ATOM 940 O O . SER A 1 124 ? -3.826 -4.396 10.149 1.00 89.19 124 SER A O 1
ATOM 942 N N . GLU A 1 125 ? -5.885 -5.173 10.609 1.00 93.19 125 GLU A N 1
ATOM 943 C CA . GLU A 1 125 ? -5.997 -6.068 9.457 1.00 93.19 125 GLU A CA 1
ATOM 944 C C . GLU A 1 125 ? -6.003 -5.281 8.141 1.00 93.19 125 GLU A C 1
ATOM 946 O O . GLU A 1 125 ? -5.259 -5.614 7.214 1.00 93.19 125 GLU A O 1
ATOM 951 N N . MET A 1 126 ? -6.769 -4.187 8.076 1.00 91.38 126 MET A N 1
ATOM 952 C CA . MET A 1 126 ? -6.800 -3.285 6.924 1.00 91.38 126 MET A CA 1
ATOM 953 C C . MET A 1 126 ? -5.402 -2.751 6.594 1.00 91.38 126 MET A C 1
ATOM 955 O O . MET A 1 126 ? -4.966 -2.842 5.445 1.00 91.38 126 MET A O 1
ATOM 959 N N . ILE A 1 127 ? -4.683 -2.227 7.595 1.00 88.31 127 ILE A N 1
ATOM 960 C CA . ILE A 1 127 ? -3.323 -1.696 7.423 1.00 88.31 127 ILE A CA 1
ATOM 961 C C . ILE A 1 127 ? -2.356 -2.794 6.984 1.00 88.31 127 ILE A C 1
ATOM 963 O O . ILE A 1 127 ? -1.603 -2.599 6.030 1.00 88.31 127 ILE A O 1
ATOM 967 N N . SER A 1 128 ? -2.394 -3.958 7.637 1.00 93.06 128 SER A N 1
ATOM 968 C CA . SER A 1 128 ? -1.554 -5.102 7.273 1.00 93.06 128 SER A CA 1
ATOM 969 C C . SER A 1 128 ? -1.783 -5.526 5.821 1.00 93.06 128 SER A C 1
ATOM 971 O O . SER A 1 128 ? -0.825 -5.779 5.088 1.00 93.06 128 SER A O 1
ATOM 973 N N . THR A 1 129 ? -3.044 -5.553 5.387 1.00 94.12 129 THR A N 1
ATOM 974 C CA . THR A 1 129 ? -3.426 -5.884 4.010 1.00 94.12 129 THR A CA 1
ATOM 975 C C . THR A 1 129 ? -2.883 -4.853 3.027 1.00 94.12 129 THR A C 1
ATOM 977 O O . THR A 1 129 ? -2.215 -5.226 2.071 1.00 94.12 129 THR A O 1
ATOM 980 N N . VAL A 1 130 ? -3.073 -3.556 3.298 1.00 90.94 130 VAL A N 1
ATOM 981 C CA . VAL A 1 130 ? -2.555 -2.465 2.451 1.00 90.94 130 VAL A CA 1
ATOM 982 C C . VAL A 1 130 ? -1.037 -2.556 2.282 1.00 90.94 130 VAL A C 1
ATOM 984 O O . VAL A 1 130 ? -0.534 -2.473 1.164 1.00 90.94 130 VAL A O 1
ATOM 987 N N . VAL A 1 131 ? -0.298 -2.757 3.376 1.00 90.69 131 VAL A N 1
ATOM 988 C CA . VAL A 1 131 ? 1.170 -2.866 3.339 1.00 90.69 131 VAL A CA 1
ATOM 989 C C . VAL A 1 131 ? 1.616 -4.116 2.578 1.00 90.69 131 VAL A C 1
ATOM 991 O O . VAL A 1 131 ? 2.555 -4.057 1.782 1.00 90.69 131 VAL A O 1
ATOM 994 N N . THR A 1 132 ? 0.938 -5.243 2.797 1.00 96.06 132 THR A N 1
ATOM 995 C CA . THR A 1 132 ? 1.251 -6.513 2.131 1.00 96.06 132 THR A CA 1
ATOM 996 C C . THR A 1 132 ? 0.987 -6.434 0.630 1.00 96.06 132 THR A C 1
ATOM 998 O O . THR A 1 132 ? 1.848 -6.822 -0.160 1.00 96.06 132 THR A O 1
ATOM 1001 N N . ASP A 1 133 ? -0.159 -5.885 0.230 1.00 95.12 133 ASP A N 1
ATOM 1002 C CA . ASP A 1 133 ? -0.531 -5.705 -1.173 1.00 95.12 133 ASP A CA 1
ATOM 1003 C C . ASP A 1 133 ? 0.415 -4.729 -1.875 1.00 95.12 133 ASP A C 1
ATOM 1005 O O . ASP A 1 133 ? 0.895 -5.026 -2.967 1.00 95.12 133 ASP A O 1
ATOM 1009 N N . LEU A 1 134 ? 0.776 -3.617 -1.226 1.00 92.75 134 LEU A N 1
ATOM 1010 C CA . LEU A 1 134 ? 1.778 -2.679 -1.737 1.00 92.75 134 LEU A CA 1
ATOM 1011 C C . LEU A 1 134 ? 3.109 -3.386 -2.033 1.00 92.75 134 LEU A C 1
ATOM 1013 O O . LEU A 1 134 ? 3.672 -3.232 -3.118 1.00 92.75 134 LEU A O 1
ATOM 1017 N N . TRP A 1 135 ? 3.604 -4.175 -1.075 1.00 95.50 135 TRP A N 1
ATOM 1018 C CA . TRP A 1 135 ? 4.857 -4.915 -1.215 1.00 95.50 135 TRP A CA 1
ATOM 1019 C C . TRP A 1 135 ? 4.789 -5.983 -2.311 1.00 95.50 135 TRP A C 1
ATOM 1021 O O . TRP A 1 135 ? 5.741 -6.153 -3.075 1.00 95.50 135 TRP A O 1
ATOM 1031 N N . ASN A 1 136 ? 3.672 -6.703 -2.410 1.00 97.50 136 ASN A N 1
ATOM 1032 C CA . ASN A 1 136 ? 3.470 -7.707 -3.451 1.00 97.50 136 ASN A CA 1
ATOM 1033 C C . ASN A 1 136 ? 3.394 -7.066 -4.838 1.00 97.50 136 ASN A C 1
ATOM 1035 O O . ASN A 1 136 ? 4.139 -7.478 -5.719 1.00 97.50 136 ASN A O 1
ATOM 1039 N N . ASN A 1 137 ? 2.615 -5.995 -5.002 1.00 96.69 137 ASN A N 1
ATOM 1040 C CA . ASN A 1 137 ? 2.510 -5.264 -6.264 1.00 96.69 137 ASN A CA 1
ATOM 1041 C C . ASN A 1 137 ? 3.868 -4.708 -6.726 1.00 96.69 137 ASN A C 1
ATOM 1043 O O . ASN A 1 137 ? 4.177 -4.749 -7.917 1.00 96.69 137 ASN A O 1
ATOM 1047 N N . TYR A 1 138 ? 4.703 -4.235 -5.79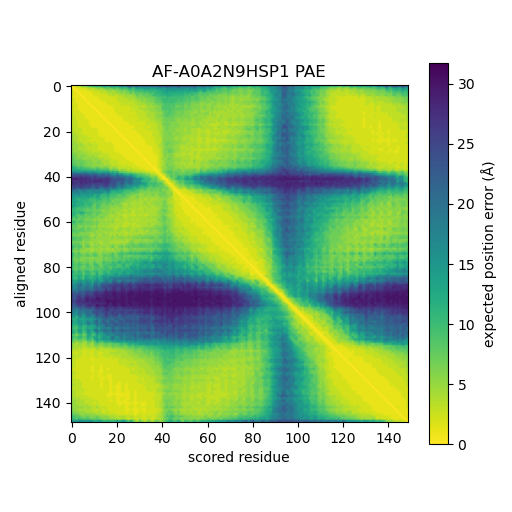4 1.00 93.62 138 TYR A N 1
ATOM 1048 C CA . TYR A 1 138 ? 6.077 -3.829 -6.092 1.00 93.62 138 TYR A CA 1
ATOM 1049 C C . TYR A 1 138 ? 6.935 -4.999 -6.598 1.00 93.62 138 TYR A C 1
ATOM 1051 O O . 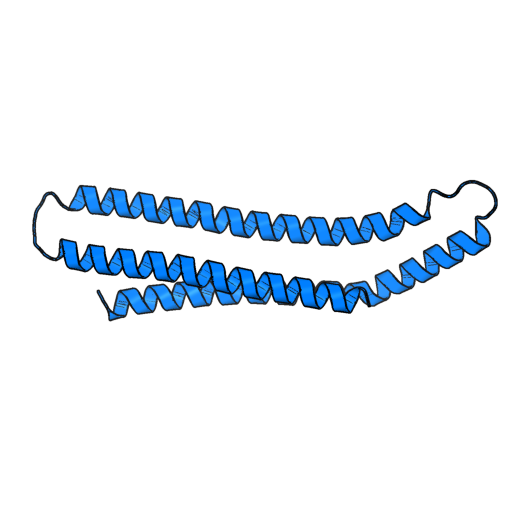TYR A 1 138 ? 7.572 -4.886 -7.646 1.00 93.62 138 TYR A O 1
ATOM 1059 N N . LYS A 1 139 ? 6.951 -6.129 -5.874 1.00 96.81 139 LYS A N 1
ATOM 1060 C CA . LYS A 1 139 ? 7.719 -7.318 -6.281 1.00 96.81 139 LYS A CA 1
ATOM 1061 C C . LYS A 1 139 ? 7.265 -7.851 -7.635 1.00 96.81 139 LYS A C 1
ATOM 1063 O O . LYS A 1 139 ? 8.115 -8.201 -8.445 1.00 96.81 139 LYS A O 1
ATOM 1068 N N . ASP A 1 140 ? 5.959 -7.892 -7.879 1.00 97.38 140 ASP A N 1
ATOM 1069 C CA . ASP A 1 140 ? 5.385 -8.374 -9.134 1.00 97.38 140 ASP A CA 1
ATOM 1070 C C . ASP A 1 140 ? 5.819 -7.484 -10.304 1.00 97.38 140 ASP A C 1
ATOM 1072 O O . ASP A 1 140 ? 6.252 -7.978 -11.343 1.00 97.38 140 ASP A O 1
ATOM 1076 N N . ALA A 1 141 ? 5.778 -6.163 -10.120 1.00 95.69 141 ALA A N 1
ATOM 1077 C CA . ALA A 1 141 ? 6.256 -5.209 -11.112 1.00 95.69 141 ALA A CA 1
ATOM 1078 C C . ALA A 1 141 ? 7.764 -5.339 -11.374 1.00 95.69 141 ALA A C 1
ATOM 1080 O O . ALA A 1 141 ? 8.190 -5.318 -12.527 1.00 95.69 141 ALA A O 1
ATOM 1081 N N . LEU A 1 142 ? 8.573 -5.518 -10.326 1.00 93.06 142 LEU A N 1
ATOM 1082 C CA . LEU A 1 142 ? 10.012 -5.748 -10.459 1.00 93.06 142 LEU A CA 1
ATOM 1083 C C . LEU A 1 142 ? 10.317 -7.067 -11.188 1.00 93.06 142 LEU A C 1
ATOM 1085 O O . LEU A 1 142 ? 11.189 -7.103 -12.060 1.00 93.06 142 LEU 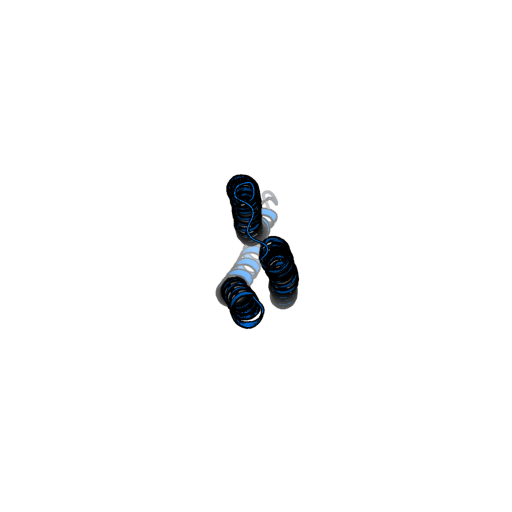A O 1
ATOM 1089 N N . GLY A 1 143 ? 9.592 -8.136 -10.847 1.00 95.75 143 GLY A N 1
ATOM 1090 C CA . GLY A 1 143 ? 9.683 -9.432 -11.516 1.00 95.75 143 GLY A CA 1
ATOM 1091 C C . GLY A 1 143 ? 9.355 -9.308 -12.999 1.00 95.75 143 GLY A C 1
ATOM 1092 O O . GLY A 1 143 ? 10.147 -9.723 -13.838 1.00 95.75 143 GLY A O 1
ATOM 1093 N N . TYR A 1 144 ? 8.265 -8.611 -13.325 1.00 95.94 1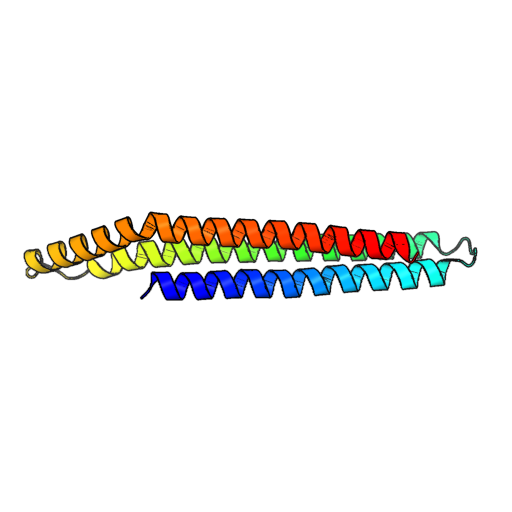44 TYR A N 1
ATOM 1094 C CA . TYR A 1 144 ? 7.870 -8.341 -14.704 1.00 95.94 144 TYR A CA 1
ATOM 1095 C C . TYR A 1 144 ? 8.950 -7.590 -15.497 1.00 95.94 144 TYR A C 1
ATOM 1097 O O . TYR A 1 144 ? 9.263 -8.000 -16.613 1.00 95.94 144 TYR A O 1
ATOM 1105 N N . VAL A 1 145 ? 9.572 -6.544 -14.935 1.00 93.25 145 VAL A N 1
ATOM 1106 C CA . VAL A 1 145 ? 10.706 -5.864 -15.597 1.00 93.25 145 VAL A CA 1
ATOM 1107 C C . VAL A 1 145 ? 11.869 -6.831 -15.813 1.00 93.25 145 VAL A C 1
ATOM 1109 O O . VAL A 1 145 ? 12.420 -6.877 -16.904 1.00 93.25 145 VAL A O 1
ATOM 1112 N N . THR A 1 146 ? 12.222 -7.624 -14.800 1.00 92.69 146 THR A N 1
ATOM 1113 C CA . THR A 1 146 ? 13.360 -8.560 -14.862 1.00 92.69 146 THR A CA 1
ATOM 1114 C C . THR A 1 146 ? 13.167 -9.646 -15.923 1.00 92.69 146 THR A C 1
ATOM 1116 O O . THR A 1 146 ? 14.130 -10.053 -16.564 1.00 92.69 146 THR A O 1
ATOM 1119 N N . GLU A 1 147 ? 11.936 -10.115 -16.122 1.00 94.69 147 GLU A N 1
ATOM 1120 C CA . GLU A 1 147 ? 11.608 -11.154 -17.106 1.00 94.69 147 GLU A CA 1
ATOM 1121 C C . GLU A 1 147 ? 11.507 -10.631 -18.549 1.00 94.69 147 GLU A C 1
ATOM 1123 O O . GLU A 1 147 ? 11.625 -11.421 -19.485 1.00 94.69 147 GLU A O 1
ATOM 1128 N N . ASN A 1 148 ? 11.266 -9.327 -18.743 1.00 90.62 148 ASN A N 1
ATOM 1129 C CA . ASN A 1 148 ? 10.899 -8.751 -20.046 1.00 90.62 148 ASN A CA 1
ATOM 1130 C C . ASN A 1 148 ? 11.855 -7.659 -20.570 1.00 90.62 148 ASN A C 1
ATOM 1132 O O . ASN A 1 148 ? 11.615 -7.144 -21.663 1.00 90.62 148 ASN A O 1
ATOM 1136 N N . ALA A 1 149 ? 12.888 -7.282 -19.812 1.00 81.25 149 ALA A N 1
ATOM 1137 C CA . ALA A 1 149 ? 13.963 -6.363 -20.216 1.00 81.25 149 ALA A CA 1
ATOM 1138 C C . ALA A 1 149 ? 15.104 -7.094 -20.954 1.00 81.25 149 ALA A C 1
ATOM 1140 O O . ALA A 1 149 ? 15.616 -6.555 -21.970 1.00 81.25 149 ALA A O 1
#

Organism: Fagus sylvatica (NCBI:txid28930)